Protein AF-T0PFL6-F1 (afdb_monomer)

pLDDT: mean 82.76, std 8.96, range [57.16, 94.38]

Radius of gyration: 13.91 Å; Cα contacts (8 Å, |Δi|>4): 149; chains: 1; bounding box: 35×21×37 Å

Foldseek 3Di:
DLVVLLVVLVVVLVPADAFGKDKDKDFQAAAQDWDWDWDWDQDPVRDIDIDTDGRGPRGDHPHPVSSVVSNVVFWAWDDWDDDPRMIMTMTTGHGD

Nearest PDB structures (foldseek):
  3g2m-assembly1_B  TM=6.007E-01  e=1.280E-02  Amycolatopsis orientalis
  1ve3-assembly1_A-3  TM=6.228E-01  e=2.447E-02  Pyrococcus horikoshii
  5t39-assembly1_A  TM=4.759E-01  e=1.351E-01  Micromonospora carbonacea
  8ryd-assembly1_B  TM=4.972E-01  e=2.164E-01  Pseudomonas aeruginosa
  8c7h-assembly1_C  TM=2.145E-01  e=2.284E+00  Homo sapiens

Structure (mmCIF, N/CA/C/O backbone):
data_AF-T0PFL6-F1
#
_entry.id   AF-T0PFL6-F1
#
loop_
_atom_site.group_PDB
_atom_site.id
_atom_site.type_symbol
_atom_site.label_atom_id
_atom_site.label_alt_id
_atom_site.label_comp_id
_atom_site.label_asym_id
_atom_site.label_entity_id
_atom_site.label_seq_id
_atom_site.pdbx_PDB_ins_code
_atom_site.Cartn_x
_atom_site.Cartn_y
_atom_site.Cartn_z
_atom_site.occupancy
_atom_site.B_iso_or_equiv
_atom_site.auth_seq_id
_atom_site.auth_comp_id
_atom_site.auth_asym_id
_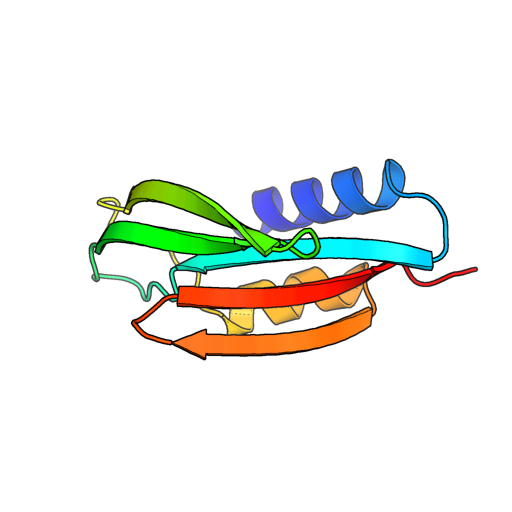atom_site.auth_atom_id
_atom_site.pdbx_PDB_model_num
ATOM 1 N N . MET A 1 1 ? 15.456 3.925 4.013 1.00 57.50 1 MET A N 1
ATOM 2 C CA . MET A 1 1 ? 14.199 3.838 3.222 1.00 57.50 1 MET A CA 1
ATOM 3 C C . MET A 1 1 ? 12.998 3.402 4.056 1.00 57.50 1 MET A C 1
ATOM 5 O O . MET A 1 1 ? 11.962 4.031 3.906 1.00 57.50 1 MET A O 1
ATOM 9 N N . VAL A 1 2 ? 13.117 2.383 4.924 1.00 63.16 2 VAL A N 1
ATOM 10 C CA . VAL A 1 2 ? 12.011 1.918 5.798 1.00 63.16 2 VAL A CA 1
ATOM 11 C C . VAL A 1 2 ? 11.507 3.034 6.714 1.00 63.16 2 VAL A C 1
ATOM 13 O O . VAL A 1 2 ? 10.322 3.342 6.696 1.00 63.16 2 VAL A O 1
ATOM 16 N N . GLU A 1 3 ? 12.437 3.732 7.370 1.00 72.44 3 GLU A N 1
ATOM 17 C CA . GLU A 1 3 ? 12.173 4.880 8.249 1.00 72.44 3 GLU A CA 1
ATOM 18 C C . GLU A 1 3 ? 11.275 5.954 7.612 1.00 72.44 3 GLU A C 1
ATOM 20 O O . GLU A 1 3 ? 10.362 6.476 8.240 1.00 72.44 3 GLU A O 1
ATOM 25 N N . LYS A 1 4 ? 11.506 6.270 6.328 1.00 83.19 4 LYS A N 1
ATOM 26 C CA . LYS A 1 4 ? 10.745 7.307 5.617 1.00 83.19 4 LYS A CA 1
ATOM 27 C C . LYS A 1 4 ? 9.299 6.877 5.367 1.00 83.19 4 LYS A C 1
ATOM 29 O O . LYS A 1 4 ? 8.401 7.697 5.509 1.00 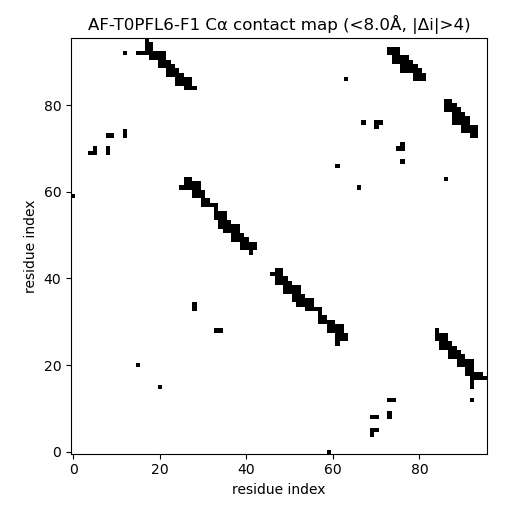83.19 4 LYS A O 1
ATOM 34 N N . LYS A 1 5 ? 9.071 5.605 5.009 1.00 83.31 5 LYS A N 1
ATOM 35 C CA . LYS A 1 5 ? 7.711 5.076 4.805 1.00 83.31 5 LYS A CA 1
ATOM 36 C C . LYS A 1 5 ? 6.959 4.955 6.128 1.00 83.31 5 LYS A C 1
ATOM 38 O O . LYS A 1 5 ? 5.784 5.288 6.168 1.00 83.31 5 LYS A O 1
ATOM 43 N N . LYS A 1 6 ? 7.645 4.567 7.206 1.00 88.62 6 LYS A N 1
ATOM 44 C CA . LYS A 1 6 ? 7.062 4.531 8.550 1.00 88.62 6 LYS A CA 1
ATOM 45 C C . LYS A 1 6 ? 6.550 5.906 8.982 1.00 88.62 6 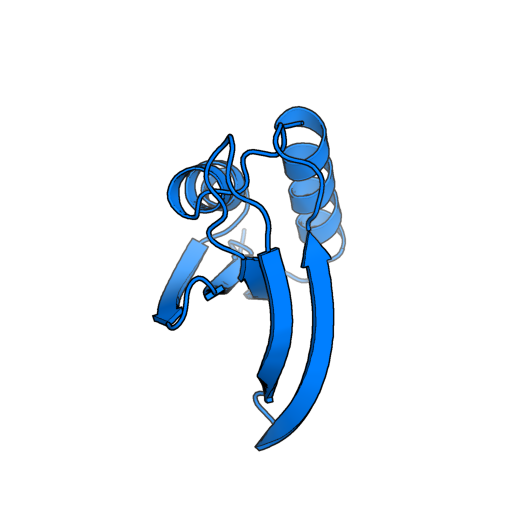LYS A C 1
ATOM 47 O O . LYS A 1 6 ? 5.363 6.038 9.243 1.00 88.62 6 LYS A O 1
ATOM 52 N N . LYS A 1 7 ? 7.405 6.934 8.924 1.00 91.19 7 LYS A N 1
ATOM 53 C CA . LYS A 1 7 ? 7.021 8.324 9.232 1.00 91.19 7 LYS A CA 1
ATOM 54 C C . LYS A 1 7 ? 5.887 8.842 8.347 1.00 91.19 7 LYS A C 1
ATOM 56 O O . LYS A 1 7 ? 5.026 9.575 8.813 1.00 91.19 7 LYS A O 1
ATOM 61 N N . LEU A 1 8 ? 5.874 8.459 7.067 1.00 90.25 8 LEU A N 1
ATOM 62 C CA . LEU A 1 8 ? 4.781 8.815 6.163 1.00 90.25 8 LEU A CA 1
ATOM 63 C C . LEU A 1 8 ? 3.454 8.182 6.605 1.00 90.25 8 LEU A C 1
ATOM 65 O O . LEU A 1 8 ? 2.442 8.871 6.644 1.00 90.25 8 LEU A O 1
ATOM 69 N N . PHE A 1 9 ? 3.444 6.887 6.921 1.00 91.38 9 PHE A N 1
ATOM 70 C CA . PHE A 1 9 ? 2.226 6.191 7.338 1.00 91.38 9 PHE A CA 1
ATOM 71 C C . PHE A 1 9 ? 1.724 6.646 8.709 1.00 91.38 9 PHE A C 1
ATOM 73 O O . PHE A 1 9 ? 0.515 6.772 8.883 1.00 91.38 9 PHE A O 1
ATOM 80 N N . GLU A 1 10 ? 2.631 6.957 9.630 1.00 92.88 10 GLU A N 1
ATOM 81 C CA . GLU A 1 10 ? 2.320 7.613 10.901 1.00 92.88 10 GLU A CA 1
ATOM 82 C C . GLU A 1 10 ? 1.629 8.962 10.664 1.00 92.88 10 GLU A C 1
ATOM 84 O O . GLU A 1 10 ? 0.491 9.150 11.080 1.00 92.88 10 GLU A O 1
ATOM 89 N N . HIS A 1 11 ? 2.237 9.842 9.862 1.00 93.62 11 HIS A N 1
ATOM 90 C CA . HIS A 1 11 ? 1.651 11.143 9.542 1.00 93.62 11 HIS A CA 1
ATOM 91 C C . HIS A 1 11 ? 0.281 11.032 8.847 1.00 93.62 11 HIS A C 1
ATOM 93 O O . HIS A 1 11 ? -0.649 11.763 9.180 1.00 93.62 11 HIS A O 1
ATOM 99 N N . ILE A 1 12 ? 0.122 10.089 7.906 1.00 92.44 12 ILE A N 1
ATOM 100 C CA . ILE A 1 12 ? -1.178 9.814 7.271 1.00 92.44 12 ILE A CA 1
ATOM 101 C C . ILE A 1 12 ? -2.202 9.373 8.319 1.00 92.44 12 ILE A C 1
ATOM 103 O 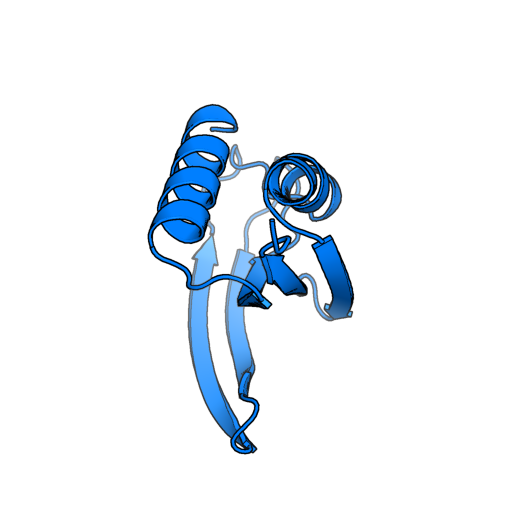O . ILE A 1 12 ? -3.344 9.826 8.267 1.00 92.44 12 ILE A O 1
ATOM 107 N N . SER A 1 13 ? -1.813 8.499 9.253 1.00 92.19 13 SER A N 1
ATOM 108 C CA . SER A 1 13 ? -2.686 8.058 10.341 1.00 92.19 13 SER A CA 1
ATOM 109 C C . SER A 1 13 ? -3.134 9.246 11.187 1.00 92.19 13 SER A C 1
ATOM 111 O O . SER A 1 13 ? -4.330 9.385 11.433 1.00 92.19 13 SER A O 1
ATOM 113 N N . ASP A 1 14 ? -2.226 10.144 11.565 1.00 91.69 14 ASP A N 1
ATOM 114 C CA . ASP A 1 14 ? -2.537 11.323 12.383 1.00 91.69 14 ASP A CA 1
ATOM 115 C C . ASP A 1 14 ? -3.529 12.272 11.699 1.00 91.69 14 ASP A C 1
ATOM 117 O O . ASP A 1 14 ? -4.437 12.796 12.344 1.00 91.69 14 ASP A O 1
ATOM 121 N N . CYS A 1 15 ? -3.420 12.444 10.378 1.00 92.12 15 CYS A N 1
ATOM 122 C CA . CYS A 1 15 ? -4.350 13.264 9.600 1.00 92.12 15 CYS A CA 1
ATOM 123 C C . CYS A 1 15 ? -5.714 12.595 9.350 1.00 92.12 15 CYS A C 1
ATOM 125 O O . CYS A 1 15 ? -6.677 13.272 8.976 1.00 92.12 15 CYS A O 1
ATOM 127 N N . LEU A 1 16 ? -5.819 11.273 9.512 1.00 91.50 16 LEU A N 1
ATOM 128 C CA . LEU A 1 16 ? -7.041 10.526 9.229 1.00 91.50 16 LEU A CA 1
ATOM 129 C C . LEU A 1 16 ? -7.991 10.531 10.434 1.00 91.50 16 LEU A C 1
ATOM 131 O O . LEU A 1 16 ? -7.595 10.274 11.575 1.00 91.50 16 LEU A O 1
ATOM 135 N N . ARG A 1 17 ? -9.289 10.725 10.175 1.00 89.56 17 ARG A N 1
ATOM 136 C CA . ARG A 1 17 ? -10.335 10.507 11.187 1.00 89.56 17 ARG A CA 1
ATOM 137 C C . ARG A 1 17 ? -10.345 9.042 11.639 1.00 89.56 17 ARG A C 1
ATOM 139 O O . ARG A 1 17 ? -9.985 8.149 10.867 1.00 89.56 17 ARG A O 1
ATOM 146 N N . ASN A 1 18 ? -10.805 8.789 12.864 1.00 86.38 18 ASN A N 1
ATOM 147 C CA . ASN A 1 18 ? -11.036 7.423 13.344 1.00 86.38 18 ASN A CA 1
ATOM 148 C C . ASN A 1 18 ? -11.949 6.678 12.363 1.00 86.38 18 ASN A C 1
ATOM 150 O O . ASN A 1 18 ? -12.881 7.265 11.812 1.00 86.38 18 ASN A O 1
ATOM 154 N N . ASN A 1 19 ? -11.658 5.396 12.125 1.00 87.38 19 ASN A N 1
ATOM 155 C CA . ASN A 1 19 ? -12.319 4.568 11.111 1.00 87.38 19 ASN A CA 1
ATOM 156 C C . ASN A 1 19 ? -12.163 5.041 9.652 1.00 87.38 19 ASN A C 1
ATOM 158 O O . ASN A 1 19 ? -12.830 4.500 8.772 1.00 87.38 19 ASN A O 1
ATOM 162 N N . GLY A 1 20 ? -11.292 6.017 9.375 1.00 90.50 20 GLY A N 1
ATOM 163 C CA . GLY A 1 20 ? -10.986 6.451 8.016 1.00 90.50 20 GLY A CA 1
ATOM 164 C C . GLY A 1 20 ? -10.279 5.367 7.200 1.00 90.50 20 GLY A C 1
ATOM 165 O O . GLY A 1 20 ? -9.606 4.493 7.751 1.00 90.50 20 GLY A O 1
ATOM 166 N N . TYR A 1 21 ? -10.412 5.453 5.876 1.00 91.56 21 TYR A N 1
ATOM 167 C CA . TYR A 1 21 ? -9.835 4.498 4.931 1.00 91.56 21 TYR A CA 1
ATOM 168 C C . TYR A 1 21 ? -8.621 5.085 4.218 1.00 91.56 21 TYR A C 1
ATOM 170 O O . TYR A 1 21 ? -8.614 6.256 3.839 1.00 91.56 21 TYR A O 1
ATOM 178 N N . VAL A 1 22 ? -7.621 4.241 3.987 1.00 91.50 22 VAL A N 1
ATOM 179 C CA . VAL A 1 22 ? -6.451 4.545 3.166 1.00 91.50 22 VAL A CA 1
ATOM 180 C C . VAL A 1 22 ? -6.409 3.548 2.018 1.00 91.50 22 VAL A C 1
ATOM 182 O O . VAL A 1 22 ? -6.460 2.337 2.233 1.00 91.50 22 VAL A O 1
ATOM 185 N N . TYR A 1 23 ? -6.299 4.071 0.800 1.00 89.06 23 TYR A 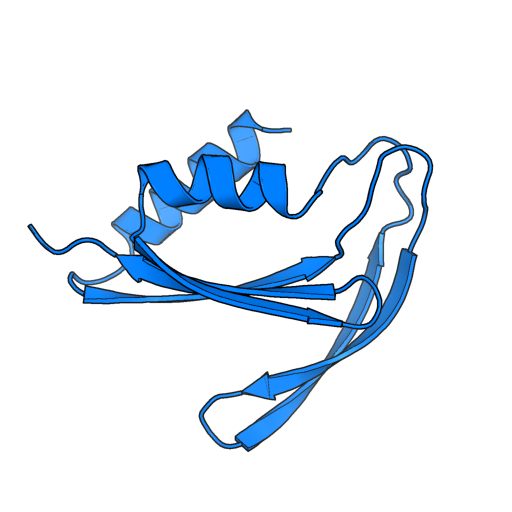N 1
ATOM 186 C CA . TYR A 1 23 ? -6.144 3.286 -0.417 1.00 89.06 23 TYR A CA 1
ATOM 187 C C . TYR A 1 23 ? -4.736 3.512 -0.954 1.00 89.06 23 TYR A C 1
ATOM 189 O O . TYR A 1 23 ? -4.344 4.648 -1.224 1.00 89.06 23 TYR A O 1
ATOM 197 N N . ILE A 1 24 ? -3.966 2.438 -1.075 1.00 88.12 24 ILE A N 1
ATOM 198 C CA . ILE A 1 24 ? -2.577 2.480 -1.529 1.00 88.12 24 ILE A CA 1
ATOM 199 C C . ILE A 1 24 ? -2.488 1.688 -2.817 1.00 88.12 24 ILE A C 1
ATOM 201 O O . ILE A 1 24 ? -2.935 0.549 -2.856 1.00 88.12 24 ILE A O 1
ATOM 205 N N . TRP A 1 25 ? -1.861 2.273 -3.830 1.00 84.00 25 TRP A N 1
ATOM 206 C CA . TRP A 1 25 ? -1.401 1.577 -5.026 1.00 84.00 25 TRP A CA 1
ATOM 207 C C . TRP A 1 25 ? 0.106 1.788 -5.127 1.00 84.00 25 TRP A C 1
ATOM 209 O O . TRP A 1 25 ? 0.565 2.930 -5.144 1.00 84.00 25 TRP A O 1
ATOM 219 N N . ASP A 1 26 ? 0.877 0.707 -5.153 1.00 81.44 26 ASP A N 1
ATOM 220 C CA . ASP A 1 26 ? 2.336 0.760 -5.296 1.00 81.44 26 ASP A CA 1
ATOM 221 C C . ASP A 1 26 ? 2.792 -0.415 -6.177 1.00 81.44 26 ASP A C 1
ATOM 223 O O . ASP A 1 26 ? 2.047 -1.365 -6.437 1.00 81.44 26 ASP A O 1
ATOM 227 N N . ILE A 1 27 ? 4.008 -0.317 -6.698 1.00 82.38 27 ILE A N 1
ATOM 228 C CA . ILE A 1 27 ? 4.594 -1.341 -7.563 1.00 82.38 27 ILE A C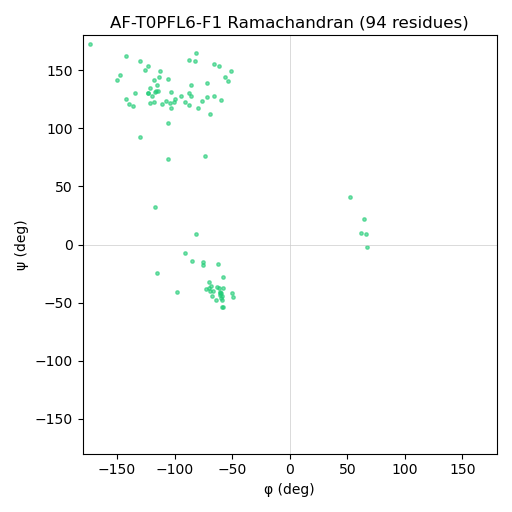A 1
ATOM 229 C C . ILE A 1 27 ? 5.284 -2.371 -6.677 1.00 82.38 27 ILE A C 1
ATOM 231 O O . ILE A 1 27 ? 6.121 -2.011 -5.844 1.00 82.38 27 ILE A O 1
ATOM 235 N N . ASP A 1 28 ? 4.995 -3.652 -6.907 1.00 79.38 28 ASP A N 1
ATOM 236 C CA . ASP A 1 28 ? 5.706 -4.765 -6.282 1.00 79.38 28 ASP A CA 1
ATOM 237 C C . ASP A 1 28 ? 7.092 -4.912 -6.918 1.00 79.38 28 ASP A C 1
ATOM 239 O O . ASP A 1 28 ? 7.344 -5.740 -7.792 1.00 79.38 28 ASP A O 1
ATOM 243 N N . LYS A 1 29 ? 7.996 -4.015 -6.525 1.00 74.31 29 LYS A N 1
ATOM 244 C CA . LYS A 1 29 ? 9.349 -3.949 -7.062 1.00 74.31 29 LYS A CA 1
ATOM 245 C C . LYS A 1 29 ? 10.348 -4.546 -6.080 1.00 74.31 29 LYS A C 1
ATOM 247 O O . LYS A 1 29 ? 10.584 -3.998 -4.994 1.00 74.31 29 LYS A O 1
ATOM 252 N N . LYS A 1 30 ? 11.012 -5.617 -6.520 1.00 73.06 30 LYS A N 1
ATOM 253 C CA . LYS A 1 30 ? 12.161 -6.210 -5.826 1.00 73.06 30 LYS A CA 1
ATOM 254 C C . LYS A 1 30 ? 13.463 -5.459 -6.167 1.00 73.06 30 LYS A C 1
ATOM 256 O O . LYS A 1 30 ? 13.533 -4.788 -7.201 1.00 73.06 30 LYS A O 1
ATOM 261 N N . PRO A 1 31 ? 14.505 -5.558 -5.317 1.00 71.06 31 PRO A N 1
ATOM 262 C CA . PRO A 1 31 ? 15.836 -5.048 -5.644 1.00 71.06 31 PRO A CA 1
ATOM 263 C C . PRO A 1 31 ? 16.320 -5.556 -7.007 1.00 71.06 31 PRO A C 1
ATOM 265 O O . PRO A 1 31 ? 15.970 -6.662 -7.411 1.00 71.06 31 PRO A O 1
ATOM 268 N N . LEU A 1 32 ? 17.135 -4.751 -7.693 1.00 70.88 32 LEU A N 1
ATOM 269 C CA . LEU A 1 32 ? 17.714 -5.009 -9.023 1.00 70.88 32 LEU A CA 1
ATOM 270 C C . LEU A 1 32 ? 16.716 -5.037 -10.190 1.00 70.88 32 LEU A C 1
ATOM 272 O O . LEU A 1 32 ? 17.127 -5.146 -11.341 1.00 70.88 32 LEU A O 1
ATOM 276 N N . GLN A 1 33 ? 15.421 -4.872 -9.932 1.00 73.56 33 GLN A N 1
ATOM 277 C CA . GLN A 1 33 ? 14.429 -4.698 -10.991 1.00 73.56 33 GLN A CA 1
ATOM 278 C C . GLN A 1 33 ? 14.302 -3.219 -11.359 1.00 73.56 33 GLN A C 1
ATOM 280 O O . GLN A 1 33 ? 14.634 -2.344 -10.564 1.00 73.56 33 GLN A O 1
ATOM 285 N N . THR A 1 34 ? 13.804 -2.902 -12.551 1.00 74.88 34 THR A N 1
ATOM 286 C CA . THR A 1 34 ? 13.338 -1.555 -12.922 1.00 74.88 34 THR A CA 1
ATOM 287 C C . THR A 1 34 ? 11.913 -1.661 -13.437 1.00 74.88 34 THR A C 1
ATOM 289 O O . THR A 1 34 ? 11.518 -2.708 -13.940 1.00 74.88 34 THR A O 1
ATOM 292 N N . PHE A 1 35 ? 11.118 -0.608 -13.259 1.00 75.88 35 PHE A N 1
ATOM 293 C CA . PHE A 1 35 ? 9.750 -0.582 -13.762 1.00 75.88 35 PHE A CA 1
ATOM 294 C C . PHE A 1 35 ? 9.474 0.747 -14.444 1.00 75.88 35 PHE A C 1
ATOM 296 O O . PHE A 1 35 ? 9.707 1.809 -13.861 1.00 75.88 35 PHE A O 1
ATOM 303 N N . ARG A 1 36 ? 8.938 0.683 -15.659 1.00 80.44 36 ARG A N 1
ATOM 304 C CA . ARG A 1 36 ? 8.411 1.833 -16.385 1.00 80.44 36 ARG A CA 1
ATOM 305 C C . ARG A 1 36 ? 7.129 1.397 -17.071 1.00 80.44 36 ARG A C 1
ATOM 307 O O . ARG A 1 36 ? 7.154 0.478 -17.882 1.00 80.44 36 ARG A O 1
ATOM 314 N N . GLY A 1 37 ? 6.024 2.050 -16.747 1.00 80.50 37 GLY A N 1
ATOM 315 C CA . GLY A 1 37 ? 4.724 1.655 -17.270 1.00 80.50 37 GLY A CA 1
ATOM 316 C C . GLY A 1 37 ? 3.619 2.627 -16.896 1.00 80.50 37 GLY A C 1
ATOM 317 O O . GLY A 1 37 ? 3.821 3.549 -16.104 1.00 80.50 37 GLY A O 1
ATOM 318 N N . ASN A 1 38 ? 2.448 2.403 -17.481 1.00 79.88 38 ASN A N 1
ATOM 319 C CA . ASN A 1 38 ? 1.230 3.115 -17.122 1.00 79.88 38 ASN A CA 1
ATOM 320 C C . ASN A 1 38 ? 0.373 2.194 -16.261 1.00 79.88 38 ASN A C 1
ATOM 322 O O . ASN A 1 38 ? 0.148 1.044 -16.627 1.00 79.88 38 ASN A O 1
ATOM 326 N N . ILE A 1 39 ? -0.111 2.710 -15.138 1.00 78.75 39 ILE A N 1
ATOM 327 C CA . ILE A 1 39 ? -1.055 2.017 -14.272 1.00 78.75 39 ILE A CA 1
ATOM 328 C C . ILE A 1 39 ? -2.412 2.681 -14.427 1.00 78.75 39 ILE A C 1
ATOM 330 O O . ILE A 1 39 ? -2.540 3.876 -14.169 1.00 78.75 39 ILE A O 1
ATOM 334 N N . LYS A 1 40 ? -3.419 1.893 -14.798 1.00 80.44 40 LYS A N 1
ATOM 335 C CA . LYS A 1 40 ? -4.816 2.317 -14.798 1.00 80.44 40 LYS A CA 1
ATOM 336 C C . LYS A 1 40 ? -5.500 1.765 -13.554 1.00 80.44 40 LYS A C 1
ATOM 338 O O . LYS A 1 40 ? -5.508 0.554 -13.350 1.00 80.44 40 LYS A O 1
ATOM 343 N N . VAL A 1 41 ? -6.068 2.634 -12.724 1.00 76.00 41 VAL A N 1
ATOM 344 C CA . VAL A 1 41 ? -6.812 2.231 -11.520 1.00 76.00 41 VAL A CA 1
ATOM 345 C C . VAL A 1 41 ? -8.263 2.678 -11.614 1.00 76.00 41 VAL A C 1
ATOM 347 O O . VAL A 1 41 ? -8.548 3.779 -12.083 1.00 76.00 41 VAL A O 1
ATOM 350 N N . SER A 1 42 ? -9.171 1.828 -11.137 1.00 78.56 42 SER A N 1
ATOM 351 C CA . SER A 1 42 ? -10.564 2.200 -10.887 1.00 78.56 42 SER A CA 1
ATOM 352 C C . SER A 1 42 ? -10.697 2.687 -9.452 1.00 78.56 42 SER A C 1
ATOM 354 O O . SER A 1 42 ? -10.380 1.954 -8.514 1.00 78.56 42 SER A O 1
ATOM 356 N N . LEU A 1 43 ? -11.178 3.914 -9.282 1.00 79.19 43 LEU A N 1
ATOM 357 C CA . LEU A 1 43 ? -11.508 4.481 -7.981 1.00 79.19 43 LEU A CA 1
ATOM 358 C C . LEU A 1 43 ? -12.903 4.018 -7.512 1.00 79.19 43 LEU A C 1
ATOM 360 O O . LEU A 1 43 ? -13.681 3.495 -8.318 1.00 79.19 43 LEU A O 1
ATOM 364 N N . PRO A 1 44 ? -13.239 4.185 -6.215 1.00 73.31 44 PRO A N 1
ATOM 365 C CA . PRO A 1 44 ? -14.542 3.784 -5.672 1.00 73.31 44 PRO A CA 1
ATOM 366 C C . PRO A 1 44 ? -15.748 4.448 -6.354 1.00 73.31 44 PRO A C 1
ATOM 368 O O . PRO A 1 44 ? -16.821 3.857 -6.421 1.00 73.31 44 PRO A O 1
ATOM 371 N N . ASP A 1 45 ? -15.568 5.648 -6.906 1.00 84.44 45 ASP A N 1
ATOM 372 C CA . ASP A 1 45 ? -16.575 6.383 -7.684 1.00 84.44 45 ASP A CA 1
ATOM 373 C C . ASP A 1 45 ? -16.675 5.918 -9.154 1.00 84.44 45 ASP A C 1
ATOM 375 O O . ASP A 1 45 ? -17.363 6.545 -9.957 1.00 84.44 45 ASP A O 1
ATOM 379 N N . LYS A 1 46 ? -16.005 4.810 -9.507 1.00 83.56 46 LYS A N 1
ATOM 380 C CA . LYS A 1 46 ? -15.885 4.238 -10.861 1.00 83.56 46 LYS A CA 1
ATOM 381 C C . LYS A 1 46 ? -15.107 5.104 -11.851 1.00 83.56 46 LYS A C 1
ATOM 383 O O . LYS A 1 46 ? -15.057 4.772 -13.036 1.00 83.56 46 LYS A O 1
ATOM 388 N N . THR A 1 47 ? -14.462 6.176 -11.396 1.00 88.88 47 THR A N 1
ATOM 389 C CA . THR A 1 47 ? -13.560 6.930 -12.263 1.00 88.88 47 THR A CA 1
ATOM 390 C C . THR A 1 47 ? -12.288 6.127 -12.522 1.00 88.88 47 THR A C 1
ATOM 392 O O . THR A 1 47 ? -11.740 5.466 -11.635 1.00 88.88 47 THR A O 1
ATOM 395 N N . LEU A 1 48 ? -11.820 6.168 -13.769 1.00 86.00 48 LEU A N 1
ATOM 396 C CA . LEU A 1 48 ? -10.549 5.577 -14.167 1.00 86.00 48 LEU A CA 1
ATOM 397 C C . LEU A 1 48 ? -9.467 6.651 -14.110 1.00 86.00 48 LEU A C 1
ATOM 399 O O . LEU A 1 48 ? -9.613 7.715 -14.711 1.00 86.00 48 LEU A O 1
ATOM 403 N N . LYS A 1 49 ? -8.369 6.363 -13.412 1.00 83.62 49 LYS A N 1
ATOM 404 C CA . LYS A 1 49 ? -7.175 7.210 -13.419 1.00 83.62 49 LYS A CA 1
ATOM 405 C C . LYS A 1 49 ? -5.992 6.471 -14.011 1.00 83.62 49 LYS A C 1
ATOM 407 O O . LYS A 1 49 ? -5.690 5.352 -13.606 1.00 83.62 49 LYS A O 1
ATOM 412 N N . ASP A 1 50 ? -5.309 7.150 -14.924 1.00 84.06 50 ASP A N 1
ATOM 413 C CA . ASP A 1 50 ? -4.061 6.699 -15.525 1.00 84.06 50 ASP A CA 1
ATOM 414 C C . ASP A 1 50 ? -2.869 7.390 -14.859 1.00 84.06 50 ASP A C 1
ATOM 416 O O . ASP A 1 50 ? -2.774 8.618 -14.818 1.00 84.06 50 ASP A O 1
ATOM 420 N N . PHE A 1 51 ? -1.932 6.591 -14.364 1.00 81.06 51 PHE A N 1
ATOM 421 C CA . PHE A 1 51 ? -0.707 7.042 -13.722 1.00 81.06 51 PHE A CA 1
ATOM 422 C C . PHE A 1 51 ? 0.500 6.557 -14.513 1.00 81.06 51 PHE A C 1
ATOM 424 O O . PHE A 1 51 ? 0.703 5.358 -14.689 1.00 81.06 51 PHE A O 1
ATOM 431 N N . LYS A 1 52 ? 1.346 7.485 -14.961 1.00 80.88 52 LYS A N 1
ATOM 432 C CA . LYS A 1 52 ? 2.661 7.137 -15.510 1.00 80.88 52 LYS A CA 1
ATOM 433 C C . LYS A 1 52 ? 3.608 6.883 -14.348 1.00 80.88 52 LYS A C 1
ATOM 435 O O . LYS A 1 52 ? 3.882 7.812 -13.590 1.00 80.88 52 LYS A O 1
ATOM 440 N N . ILE A 1 53 ? 4.131 5.666 -14.218 1.00 78.94 53 ILE A N 1
ATOM 441 C CA . ILE A 1 53 ? 5.112 5.355 -13.179 1.00 78.94 53 ILE A CA 1
ATOM 442 C C . ILE A 1 53 ? 6.464 5.016 -13.787 1.00 78.94 53 ILE A C 1
ATOM 444 O O . ILE A 1 53 ? 6.585 4.210 -14.709 1.00 78.94 53 ILE A O 1
ATOM 448 N N . ASN A 1 54 ? 7.498 5.644 -13.231 1.00 77.50 54 ASN A N 1
ATOM 449 C CA . ASN A 1 54 ? 8.880 5.449 -13.630 1.00 77.50 54 ASN A CA 1
ATOM 450 C C . ASN A 1 54 ? 9.748 5.168 -12.393 1.00 77.50 54 ASN A C 1
ATOM 452 O O . ASN A 1 54 ? 10.235 6.080 -11.730 1.00 77.50 54 ASN A O 1
ATOM 456 N N . CYS A 1 55 ? 9.925 3.891 -12.065 1.00 72.38 55 CYS A N 1
ATOM 457 C CA . CYS A 1 55 ? 10.730 3.404 -10.946 1.00 72.38 55 CYS A CA 1
ATOM 458 C C . CYS A 1 55 ? 12.041 2.791 -11.460 1.00 72.38 55 CYS A C 1
ATOM 460 O O . CYS A 1 55 ? 12.233 1.570 -11.442 1.00 72.38 55 CYS A O 1
ATOM 462 N N . LEU A 1 56 ? 12.962 3.651 -11.902 1.00 73.44 56 LEU A N 1
ATOM 463 C CA . LEU A 1 56 ? 14.253 3.249 -12.479 1.00 73.44 56 LEU A CA 1
ATOM 464 C C . LEU A 1 56 ? 15.347 2.993 -11.440 1.00 73.44 56 LEU A C 1
ATOM 466 O O . LEU A 1 56 ? 16.349 2.379 -11.773 1.00 73.44 56 LEU A O 1
ATOM 470 N N . ASN A 1 57 ? 15.167 3.414 -10.182 1.00 73.25 57 ASN A N 1
ATOM 471 C CA . ASN A 1 57 ? 16.170 3.188 -9.137 1.00 73.25 57 ASN A CA 1
ATOM 472 C C . ASN A 1 57 ? 16.239 1.688 -8.778 1.00 73.25 57 ASN A C 1
ATOM 474 O O . ASN A 1 57 ? 15.265 1.185 -8.222 1.00 73.25 57 ASN A O 1
ATOM 478 N N . PRO A 1 58 ? 17.329 0.957 -9.066 1.00 60.94 58 PRO A N 1
ATOM 479 C CA . PRO A 1 58 ? 17.401 -0.490 -8.847 1.00 60.94 58 PRO A CA 1
ATOM 480 C C . PRO A 1 58 ? 17.577 -0.873 -7.368 1.00 60.94 58 PRO A C 1
ATOM 482 O O . PRO A 1 58 ? 17.353 -2.023 -6.999 1.00 60.94 58 PRO A O 1
ATOM 485 N N . PHE A 1 59 ? 17.945 0.075 -6.503 1.00 63.75 59 PHE A N 1
ATOM 486 C CA . PHE A 1 59 ? 18.207 -0.181 -5.084 1.00 63.75 59 PHE A CA 1
ATOM 487 C C . PHE A 1 59 ? 16.966 -0.015 -4.198 1.00 63.75 59 PHE A C 1
ATOM 489 O O . PHE A 1 59 ? 17.013 -0.332 -3.008 1.00 63.75 59 PHE A O 1
ATOM 496 N N . THR A 1 60 ? 15.844 0.479 -4.736 1.00 64.56 60 THR A N 1
ATOM 497 C CA . THR A 1 60 ? 14.600 0.611 -3.971 1.00 64.56 60 THR A CA 1
ATOM 498 C C . THR A 1 60 ? 13.917 -0.742 -3.805 1.00 64.56 60 THR A C 1
ATOM 500 O O . THR A 1 60 ? 13.578 -1.413 -4.775 1.00 64.56 60 THR A O 1
ATOM 503 N N . ASN A 1 61 ? 13.680 -1.121 -2.549 1.00 68.56 61 ASN A N 1
ATOM 504 C CA . ASN A 1 61 ? 12.880 -2.288 -2.195 1.00 68.56 61 ASN A CA 1
ATOM 505 C C . ASN A 1 61 ? 11.521 -1.826 -1.660 1.00 68.56 61 ASN A C 1
ATOM 507 O O . ASN A 1 61 ? 11.444 -1.366 -0.512 1.00 68.56 61 ASN A O 1
ATOM 511 N N . ASN A 1 62 ? 10.497 -1.968 -2.501 1.00 71.81 62 ASN A N 1
ATOM 512 C CA . ASN A 1 62 ? 9.097 -1.668 -2.210 1.00 71.81 62 ASN A CA 1
ATOM 513 C C . ASN A 1 62 ? 8.236 -2.933 -2.298 1.00 71.81 62 ASN A C 1
ATOM 515 O O . ASN A 1 62 ? 7.070 -2.843 -2.669 1.00 71.81 62 ASN A O 1
ATOM 519 N N . SER A 1 63 ? 8.796 -4.103 -1.965 1.00 78.56 63 SER A N 1
ATOM 520 C CA . SER A 1 63 ? 8.016 -5.334 -2.029 1.00 78.56 63 SER A CA 1
ATOM 521 C C . SER A 1 63 ? 6.751 -5.234 -1.180 1.00 78.56 63 SER A C 1
ATOM 523 O O . SER A 1 63 ? 6.745 -4.634 -0.095 1.00 78.56 63 SER A O 1
ATOM 525 N N . LYS A 1 64 ? 5.680 -5.851 -1.673 1.00 82.69 64 LYS A N 1
ATOM 526 C CA . LYS A 1 64 ? 4.370 -5.861 -1.018 1.00 82.69 64 LYS A CA 1
ATOM 527 C C . LYS A 1 64 ? 4.457 -6.249 0.464 1.00 82.69 64 LYS A C 1
ATOM 529 O O . LYS A 1 64 ? 3.878 -5.568 1.309 1.00 82.69 64 LYS A O 1
ATOM 534 N N . GLU A 1 65 ? 5.219 -7.295 0.806 1.00 84.00 65 GLU A N 1
ATOM 535 C CA . GLU A 1 65 ? 5.338 -7.772 2.198 1.00 84.00 65 GLU A CA 1
ATOM 536 C C . GLU A 1 65 ? 5.901 -6.700 3.131 1.00 84.00 65 GLU A C 1
ATOM 538 O O . GLU A 1 65 ? 5.422 -6.503 4.247 1.00 84.00 65 GLU A O 1
ATOM 543 N N . LYS A 1 66 ? 6.907 -5.966 2.655 1.00 83.44 66 LYS A N 1
ATOM 544 C CA . LYS A 1 66 ? 7.566 -4.927 3.435 1.00 83.44 66 LYS A CA 1
ATOM 545 C C . LYS A 1 66 ? 6.626 -3.763 3.720 1.00 83.44 66 LYS A C 1
ATOM 547 O O . LYS A 1 66 ? 6.639 -3.223 4.821 1.00 83.44 66 LYS A O 1
ATOM 552 N N . ILE A 1 67 ? 5.814 -3.389 2.736 1.00 87.50 67 ILE A N 1
ATOM 553 C CA . ILE A 1 67 ? 4.823 -2.319 2.873 1.00 87.50 67 ILE A CA 1
ATOM 554 C C . ILE A 1 67 ? 3.714 -2.724 3.832 1.00 87.50 67 ILE A C 1
ATOM 556 O O . ILE A 1 67 ? 3.389 -1.954 4.734 1.00 87.50 67 ILE A O 1
ATOM 560 N N . ILE A 1 68 ? 3.214 -3.953 3.714 1.00 88.44 68 ILE A N 1
ATOM 561 C CA . ILE A 1 68 ? 2.221 -4.503 4.639 1.00 88.44 68 ILE A CA 1
ATOM 562 C C . ILE A 1 68 ? 2.748 -4.507 6.079 1.00 88.44 68 ILE A C 1
ATOM 564 O O . ILE A 1 68 ? 2.020 -4.107 6.985 1.00 88.44 68 ILE A O 1
ATOM 568 N N . ASN A 1 69 ? 3.998 -4.922 6.304 1.00 90.06 69 ASN A N 1
ATOM 569 C CA . ASN A 1 69 ? 4.564 -4.990 7.654 1.00 90.06 69 ASN A CA 1
ATOM 570 C C . ASN A 1 69 ? 4.606 -3.625 8.348 1.00 90.06 69 ASN A C 1
ATOM 572 O O . ASN A 1 69 ? 4.246 -3.546 9.517 1.00 90.06 69 ASN A O 1
ATOM 576 N N . VAL A 1 70 ? 4.976 -2.556 7.635 1.00 89.44 70 VAL A N 1
ATOM 577 C CA . VAL A 1 70 ? 4.976 -1.200 8.214 1.00 89.44 70 VAL A CA 1
ATOM 578 C C . VAL A 1 70 ? 3.546 -0.672 8.388 1.00 89.44 70 VAL A C 1
ATOM 580 O O . VAL A 1 70 ? 3.240 -0.037 9.391 1.00 89.44 70 VAL A O 1
ATOM 583 N N . LEU A 1 71 ? 2.638 -0.947 7.443 1.00 90.25 71 LEU A N 1
ATOM 584 C CA . LEU A 1 71 ? 1.244 -0.486 7.523 1.00 90.25 71 LEU A CA 1
ATOM 585 C C . LEU A 1 71 ? 0.485 -1.069 8.715 1.00 90.25 71 LEU A C 1
ATOM 587 O O . LEU A 1 71 ? -0.319 -0.367 9.326 1.00 90.25 71 LEU A O 1
ATOM 591 N N . LYS A 1 72 ? 0.748 -2.334 9.058 1.00 91.31 72 LYS A N 1
ATOM 592 C CA . LYS A 1 72 ? 0.111 -3.032 10.185 1.00 91.31 72 LYS A CA 1
ATOM 593 C C . LYS A 1 72 ? 0.394 -2.393 11.548 1.00 91.31 72 LYS A C 1
ATOM 595 O O . LYS A 1 72 ? -0.324 -2.694 12.499 1.00 91.31 72 LYS A O 1
ATOM 600 N N . GLU A 1 73 ? 1.401 -1.529 11.665 1.00 90.81 73 GLU A N 1
ATOM 601 C CA . GLU A 1 73 ? 1.658 -0.779 12.900 1.00 90.81 73 GLU A CA 1
ATOM 602 C C . GLU A 1 73 ? 0.577 0.285 13.160 1.00 90.81 73 GLU A C 1
ATOM 604 O O . GLU A 1 73 ? 0.223 0.529 14.309 1.00 90.81 73 GLU A O 1
ATOM 609 N N . PHE A 1 74 ? -0.001 0.862 12.102 1.00 91.12 74 PHE A N 1
ATOM 610 C CA . PHE A 1 74 ? -0.904 2.019 12.195 1.00 91.12 74 PHE A CA 1
ATOM 611 C C . PHE A 1 74 ? -2.338 1.714 11.744 1.00 91.12 74 PHE A C 1
ATOM 613 O O . PHE A 1 74 ? -3.287 2.374 12.168 1.00 91.12 74 PHE A O 1
ATOM 620 N N . PHE A 1 75 ? -2.515 0.702 10.894 1.00 93.38 75 PHE A N 1
ATOM 621 C CA . PHE A 1 75 ? -3.791 0.395 10.261 1.00 93.38 75 PHE A CA 1
ATOM 622 C C . PHE A 1 75 ? -4.175 -1.084 10.396 1.00 93.38 75 PHE A C 1
ATOM 624 O O . PHE A 1 75 ? -3.349 -1.977 10.603 1.00 93.38 75 PHE A O 1
ATOM 631 N N . GLU A 1 76 ? -5.468 -1.349 10.261 1.00 93.75 76 GLU A N 1
ATOM 632 C CA . GLU A 1 76 ? -6.010 -2.664 9.941 1.00 93.75 76 GLU A CA 1
ATOM 633 C C . GLU A 1 76 ? -6.013 -2.835 8.416 1.00 93.75 76 GLU A C 1
ATOM 635 O O . GLU A 1 76 ? -6.508 -1.969 7.695 1.00 93.75 76 GLU A O 1
ATOM 640 N N . VAL A 1 77 ? -5.439 -3.927 7.912 1.00 93.19 77 VAL A N 1
ATOM 641 C CA . VAL A 1 77 ? -5.441 -4.234 6.475 1.00 93.19 77 VAL A CA 1
ATOM 642 C C . VAL A 1 77 ? -6.711 -5.012 6.151 1.00 93.19 77 VAL A C 1
ATOM 644 O O . VAL A 1 77 ? -6.908 -6.092 6.698 1.00 93.19 77 VAL A O 1
ATOM 647 N N . LEU A 1 78 ? -7.550 -4.468 5.269 1.00 93.31 78 LEU A N 1
ATOM 648 C CA . LEU A 1 78 ? -8.853 -5.039 4.918 1.00 93.31 78 LEU A CA 1
ATOM 649 C C . LEU A 1 78 ? -8.814 -5.860 3.630 1.00 93.31 78 LEU A C 1
ATOM 651 O O . LEU A 1 78 ? -9.454 -6.902 3.545 1.00 93.31 78 LEU A O 1
ATOM 655 N N . ASP A 1 79 ? -8.085 -5.381 2.623 1.00 91.88 79 ASP A N 1
ATOM 656 C CA . ASP A 1 79 ? -7.993 -6.043 1.323 1.00 91.88 79 ASP A CA 1
ATOM 657 C C . ASP A 1 79 ? -6.619 -5.814 0.693 1.00 91.88 79 ASP A C 1
ATOM 659 O O . ASP A 1 79 ? -6.006 -4.752 0.856 1.00 91.88 79 ASP A O 1
ATOM 663 N N . ILE A 1 80 ? -6.139 -6.820 -0.034 1.00 91.88 80 ILE A N 1
ATOM 664 C CA . ILE A 1 80 ? -4.896 -6.774 -0.797 1.00 91.88 80 ILE A CA 1
ATOM 665 C C . ILE A 1 80 ? -5.161 -7.406 -2.157 1.00 91.88 80 ILE A C 1
ATOM 667 O O . ILE A 1 80 ? -5.429 -8.602 -2.258 1.00 91.88 80 ILE A O 1
ATOM 671 N N . LYS A 1 81 ? -4.972 -6.625 -3.218 1.00 88.81 81 LYS A N 1
ATOM 672 C CA . LYS A 1 81 ? -4.986 -7.128 -4.596 1.00 88.81 81 LYS A CA 1
ATOM 673 C C . LYS A 1 81 ? -3.598 -7.018 -5.189 1.00 88.81 81 LYS A C 1
ATOM 675 O O . LYS A 1 81 ? -2.835 -6.122 -4.832 1.00 88.81 81 LYS A O 1
ATOM 680 N N . HIS A 1 82 ? -3.276 -7.928 -6.094 1.00 84.38 82 HIS A N 1
ATOM 681 C CA . HIS A 1 82 ? -2.019 -7.914 -6.825 1.00 84.38 82 HIS A CA 1
ATOM 682 C C . HIS A 1 82 ? -2.262 -8.364 -8.264 1.00 84.38 82 HIS A C 1
ATOM 684 O O . HIS A 1 82 ? -2.816 -9.439 -8.479 1.00 84.38 82 HIS A O 1
ATOM 690 N N . SER A 1 83 ? -1.858 -7.537 -9.225 1.00 78.50 83 SER A N 1
ATOM 691 C CA . SER A 1 83 ? -1.906 -7.826 -10.662 1.00 78.50 83 SER A CA 1
ATOM 692 C C . SER A 1 83 ? -0.770 -7.084 -11.348 1.00 78.50 83 SER A C 1
ATOM 694 O O . SER A 1 83 ? -0.480 -5.950 -10.983 1.00 78.50 83 SER A O 1
ATOM 696 N N . ASP A 1 84 ? -0.128 -7.706 -12.334 1.00 74.38 84 ASP A N 1
ATOM 697 C CA . ASP A 1 84 ? 0.817 -7.036 -13.242 1.00 74.38 84 ASP A CA 1
ATOM 698 C C . ASP A 1 84 ? 1.940 -6.235 -12.544 1.00 74.38 84 ASP A C 1
ATOM 700 O O . ASP A 1 84 ? 2.318 -5.148 -12.979 1.00 74.38 84 ASP A O 1
ATOM 704 N N . ASN A 1 85 ? 2.500 -6.788 -11.458 1.00 76.31 85 ASN A N 1
ATOM 705 C CA . ASN A 1 85 ? 3.522 -6.169 -10.592 1.00 76.31 85 ASN A CA 1
ATOM 706 C C . ASN A 1 85 ? 3.051 -4.920 -9.837 1.00 76.31 85 ASN A C 1
ATOM 708 O O . ASN A 1 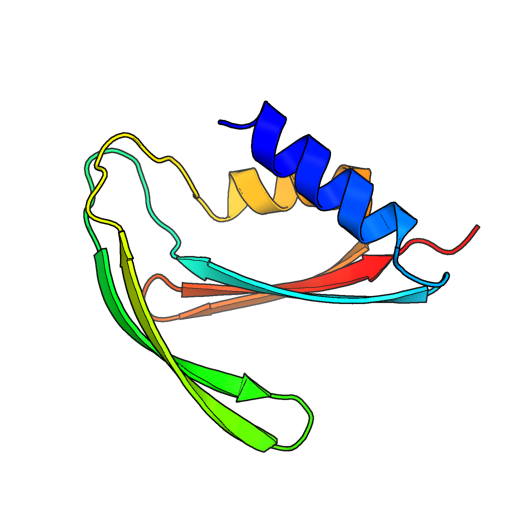85 ? 3.855 -4.090 -9.415 1.00 76.31 85 ASN A O 1
ATOM 712 N N . ILE A 1 86 ? 1.745 -4.769 -9.665 1.00 81.19 86 ILE A N 1
ATOM 713 C CA . ILE A 1 86 ? 1.116 -3.665 -8.957 1.00 81.19 86 ILE A CA 1
ATOM 714 C C . ILE A 1 86 ? 0.286 -4.286 -7.855 1.00 81.19 86 ILE A C 1
ATOM 716 O O . ILE A 1 86 ? -0.495 -5.210 -8.090 1.00 81.19 86 ILE A O 1
ATOM 720 N N . PHE A 1 87 ? 0.440 -3.782 -6.640 1.00 86.88 87 PHE A N 1
ATOM 721 C CA . PHE A 1 87 ? -0.439 -4.159 -5.551 1.00 86.88 87 PHE A CA 1
ATOM 722 C C . PHE A 1 87 ? -1.268 -2.966 -5.109 1.00 86.88 87 PHE A C 1
ATOM 724 O O . PHE A 1 87 ? -0.804 -1.824 -5.085 1.00 86.88 87 PHE A O 1
ATOM 731 N N . SER A 1 88 ? -2.509 -3.256 -4.734 1.00 87.56 88 SER A N 1
ATOM 732 C CA . SER A 1 88 ? -3.363 -2.308 -4.042 1.00 87.56 88 SER A CA 1
ATOM 733 C C . SER A 1 88 ? -3.675 -2.817 -2.650 1.00 87.56 88 SER A C 1
ATOM 735 O O . SER A 1 88 ? -3.993 -3.995 -2.489 1.00 87.56 88 SER A O 1
ATOM 737 N N . ILE A 1 89 ? -3.626 -1.933 -1.663 1.00 92.00 89 ILE A N 1
ATOM 738 C CA . ILE A 1 89 ? -3.983 -2.241 -0.281 1.00 92.00 89 ILE A CA 1
ATOM 739 C C . ILE A 1 89 ? -5.088 -1.286 0.143 1.00 92.00 89 ILE A C 1
ATOM 741 O O . ILE A 1 89 ? -4.962 -0.071 -0.030 1.00 92.00 89 ILE A O 1
ATOM 745 N N . VAL A 1 90 ? -6.151 -1.843 0.712 1.00 92.25 90 VAL A N 1
ATOM 746 C CA . VAL A 1 90 ? -7.170 -1.076 1.423 1.00 92.25 90 VAL A CA 1
ATOM 747 C C . VAL A 1 90 ? -6.946 -1.280 2.910 1.00 92.25 90 VAL A C 1
ATOM 749 O O . VAL A 1 90 ? -6.959 -2.407 3.405 1.00 92.25 90 VAL A O 1
ATOM 752 N N . CYS A 1 91 ? -6.741 -0.178 3.617 1.00 94.12 91 CYS A N 1
ATOM 753 C CA . CYS A 1 91 ? -6.508 -0.163 5.050 1.00 94.12 91 CYS A CA 1
ATOM 754 C C . CYS A 1 91 ? -7.535 0.723 5.749 1.00 94.12 91 CYS A C 1
ATOM 756 O O . CYS A 1 91 ? -8.026 1.695 5.172 1.00 94.12 91 CYS A O 1
ATOM 758 N N . LYS A 1 92 ? -7.800 0.436 7.021 1.00 94.38 92 LYS A N 1
ATOM 759 C CA . LYS A 1 92 ? -8.636 1.254 7.898 1.00 94.38 92 LYS A CA 1
ATOM 760 C C . LYS A 1 92 ? -7.836 1.696 9.116 1.00 94.38 92 LYS A C 1
ATOM 762 O O . LYS A 1 92 ? -7.133 0.888 9.724 1.00 94.38 92 LYS A O 1
ATOM 767 N N . LYS A 1 93 ? -7.923 2.977 9.487 1.00 92.25 93 LYS A N 1
ATOM 768 C CA . LYS A 1 93 ? -7.353 3.457 10.753 1.00 92.25 93 LYS A CA 1
ATOM 769 C C . LYS A 1 93 ? -8.113 2.804 11.895 1.00 92.25 93 LYS A C 1
ATOM 771 O O . LYS A 1 93 ? -9.344 2.878 11.937 1.00 92.25 93 LYS A O 1
ATOM 776 N N . ARG A 1 94 ? -7.371 2.181 12.812 1.00 82.50 94 ARG A N 1
ATOM 777 C CA . ARG A 1 94 ? -7.952 1.586 14.017 1.00 82.50 94 ARG A CA 1
ATOM 778 C C . ARG A 1 94 ? -8.657 2.693 14.798 1.00 82.50 94 ARG A C 1
ATOM 780 O O . ARG A 1 94 ? -8.062 3.735 15.064 1.00 82.50 94 ARG A O 1
ATOM 787 N N . GLY A 1 95 ? -9.939 2.497 15.084 1.00 70.56 95 GLY A N 1
ATOM 788 C CA . GLY A 1 95 ? -10.641 3.345 16.038 1.00 70.56 95 GLY A CA 1
ATOM 789 C C . GLY A 1 95 ? 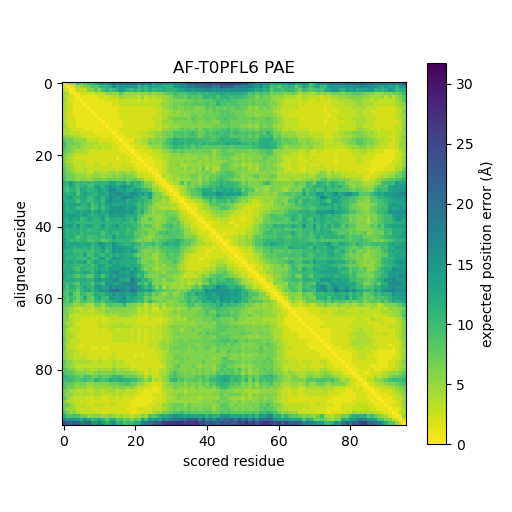-10.128 3.014 17.434 1.00 70.56 95 GLY A C 1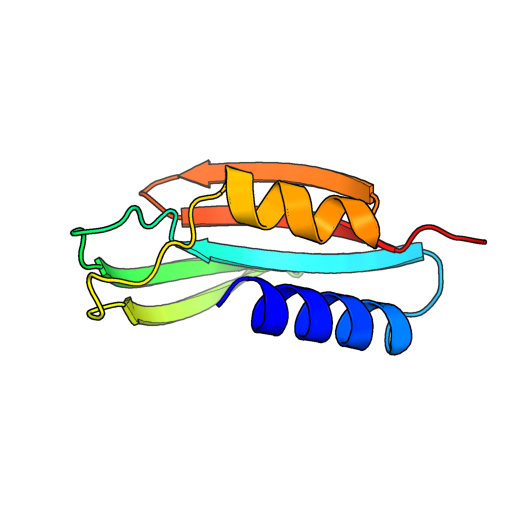
ATOM 790 O O . GLY A 1 95 ? -10.102 1.839 17.795 1.00 70.56 95 GLY A O 1
ATOM 791 N N . ILE A 1 96 ? -9.686 4.033 18.168 1.00 57.16 96 ILE A N 1
ATOM 792 C CA . ILE A 1 96 ? -9.764 4.004 19.631 1.00 57.16 96 ILE A CA 1
ATOM 793 C C . ILE A 1 96 ? -11.208 4.348 19.983 1.00 57.16 96 ILE A C 1
ATOM 795 O O . ILE A 1 96 ? -11.734 5.294 19.339 1.00 57.16 96 ILE A O 1
#

Secondary structure (DSSP, 8-state):
-HHHHHHHHHHHHHHSPTT-EEEEEEE-PPTT--EEEEEEEE-TTS-EEEEEEEE--TT----HHHHHHHHTTTEEEEEEEEETTEEEEEEEEPP-

Mean predicted aligned error: 6.54 Å

Sequence (96 aa):
MVEKKKKLFEHISDCLRNNGYVYIWDIDKKPLQTFRGNIKVSLPDKTLKDFKINCLNPFTNNSKEKIINVLKEFFEVLDIKHSDNIFSIVCKKRGI

Solvent-accessible surface area (backbone atoms only — not comparable to full-atom values): 5656 Å² total; per-residue (Å²): 114,67,69,61,52,44,55,48,52,51,53,53,51,73,75,44,57,73,63,32,76,47,82,46,77,50,55,49,34,51,64,76,42,68,46,74,50,74,48,76,44,75,46,97,89,69,48,76,46,79,41,83,45,76,47,68,62,35,82,53,70,49,34,59,70,63,54,51,60,56,44,56,76,64,28,46,79,77,48,77,50,75,56,98,57,32,34,36,38,37,29,31,34,63,62,128